Protein AF-A0A3N4JNE5-F1 (afdb_monomer)

Sequence (75 aa):
DHSKDKLAKHEKRRISHLNSEKKRRESIKGGMDALLELVPGCRDVRLSKANVLKEAREYILELRGGRRELQVEIE

Structure (mmCIF, N/CA/C/O backbone):
data_AF-A0A3N4JNE5-F1
#
_entry.id   AF-A0A3N4JNE5-F1
#
loop_
_atom_site.group_PDB
_atom_site.id
_atom_site.type_symbol
_atom_site.label_atom_id
_atom_site.label_alt_id
_atom_site.label_comp_id
_atom_site.label_asym_id
_atom_site.label_entity_id
_atom_site.label_seq_id
_atom_site.pdbx_PDB_ins_code
_atom_site.Cartn_x
_atom_site.Cartn_y
_atom_site.Cartn_z
_atom_site.occupancy
_atom_site.B_iso_or_equiv
_atom_site.auth_seq_id
_atom_site.auth_comp_id
_atom_site.auth_asym_id
_atom_site.auth_atom_id
_atom_site.pdbx_PDB_model_num
ATOM 1 N N . ASP A 1 1 ? 19.595 -11.836 -44.066 1.00 58.41 1 ASP A N 1
ATOM 2 C CA . ASP A 1 1 ? 20.014 -12.096 -42.672 1.00 58.41 1 ASP A CA 1
ATOM 3 C C . ASP A 1 1 ? 18.790 -12.092 -41.741 1.00 58.41 1 ASP A C 1
ATOM 5 O O . ASP A 1 1 ? 18.516 -11.113 -41.061 1.00 58.41 1 ASP A O 1
ATOM 9 N N . HIS A 1 2 ? 17.977 -13.157 -41.775 1.00 65.00 2 HIS A N 1
ATOM 10 C CA . HIS A 1 2 ? 16.709 -13.242 -41.023 1.00 65.00 2 HIS A CA 1
ATOM 11 C C . HIS A 1 2 ? 16.880 -13.626 -39.545 1.00 65.00 2 HIS A C 1
ATOM 13 O O . HIS A 1 2 ? 15.966 -13.435 -38.743 1.00 65.00 2 HIS A O 1
ATOM 19 N N . SER A 1 3 ? 18.041 -14.162 -39.167 1.00 70.56 3 SER A N 1
ATOM 20 C CA . SER A 1 3 ? 18.314 -14.587 -37.791 1.00 70.56 3 SER A CA 1
ATOM 21 C C . SER A 1 3 ? 18.561 -13.398 -36.861 1.00 70.56 3 SER A C 1
ATOM 23 O O . SER A 1 3 ? 18.063 -13.398 -35.735 1.00 70.56 3 SER A O 1
ATOM 25 N N . LYS A 1 4 ? 19.238 -12.341 -37.337 1.00 68.44 4 LYS A N 1
ATOM 26 C CA . LYS A 1 4 ? 19.447 -11.110 -36.554 1.00 68.44 4 LYS A CA 1
ATOM 27 C C . LYS A 1 4 ? 18.142 -10.366 -36.255 1.00 68.44 4 LYS A C 1
ATOM 29 O O . LYS A 1 4 ? 17.955 -9.883 -35.142 1.00 68.44 4 LYS A O 1
ATOM 34 N N . ASP A 1 5 ? 17.208 -10.354 -37.202 1.00 76.00 5 ASP A N 1
ATOM 35 C CA . ASP A 1 5 ? 15.913 -9.680 -37.043 1.00 76.00 5 ASP A CA 1
ATOM 36 C C . ASP A 1 5 ? 15.001 -10.392 -36.018 1.00 76.00 5 ASP A C 1
ATOM 38 O O . ASP A 1 5 ? 14.344 -9.768 -35.179 1.00 76.00 5 ASP A O 1
ATOM 42 N N . LYS A 1 6 ? 15.044 -11.734 -35.981 1.00 78.69 6 LYS A N 1
ATOM 43 C CA . LYS A 1 6 ? 14.358 -12.526 -34.943 1.00 78.69 6 LYS A CA 1
ATOM 44 C C . LYS A 1 6 ? 14.913 -12.259 -33.540 1.00 78.69 6 LYS A C 1
ATOM 46 O O . LYS A 1 6 ? 14.122 -12.133 -32.601 1.00 78.69 6 LYS A O 1
ATOM 51 N N . LEU A 1 7 ? 16.236 -12.145 -33.401 1.00 78.31 7 LEU A N 1
ATOM 52 C CA . LEU A 1 7 ? 16.897 -11.824 -32.130 1.00 78.31 7 LEU A CA 1
ATOM 53 C C . LEU A 1 7 ? 16.510 -10.421 -31.637 1.00 78.31 7 LEU A C 1
ATOM 55 O O . LEU A 1 7 ? 16.115 -10.271 -30.480 1.00 78.31 7 LEU A O 1
ATOM 59 N N . ALA A 1 8 ? 16.498 -9.420 -32.522 1.00 86.75 8 ALA A N 1
ATOM 60 C CA . ALA A 1 8 ? 16.064 -8.062 -32.188 1.00 86.75 8 ALA A CA 1
ATOM 61 C C . ALA A 1 8 ? 14.593 -8.011 -31.724 1.00 86.75 8 ALA A C 1
ATOM 63 O O . ALA A 1 8 ? 14.257 -7.351 -30.736 1.00 86.75 8 ALA A O 1
ATOM 64 N N . LYS A 1 9 ? 13.700 -8.766 -32.380 1.00 90.25 9 LYS A N 1
ATOM 65 C CA . LYS A 1 9 ? 12.283 -8.857 -31.986 1.00 90.25 9 LYS A CA 1
ATOM 66 C C . LYS A 1 9 ? 12.081 -9.572 -30.646 1.00 90.25 9 LYS A C 1
ATOM 68 O O . LYS A 1 9 ? 11.144 -9.240 -29.914 1.00 90.25 9 LYS A O 1
ATOM 73 N N . HIS A 1 10 ? 12.899 -10.575 -30.338 1.00 92.50 10 HIS A N 1
ATOM 74 C CA . HIS A 1 10 ? 12.877 -11.239 -29.035 1.00 92.50 10 HIS A CA 1
ATOM 75 C C . HIS A 1 10 ? 13.324 -10.277 -27.928 1.00 92.50 10 HIS A C 1
ATOM 77 O O . HIS A 1 10 ? 12.630 -10.129 -26.922 1.00 92.50 10 HIS A O 1
ATOM 83 N N . GLU A 1 11 ? 14.409 -9.541 -28.161 1.00 93.44 11 GLU A N 1
ATOM 84 C CA . GLU A 1 11 ? 14.935 -8.579 -27.196 1.00 93.44 11 GLU A CA 1
ATOM 85 C C . GLU A 1 11 ? 13.956 -7.428 -26.927 1.00 93.44 11 GLU A C 1
ATOM 87 O O . GLU A 1 11 ? 13.676 -7.102 -25.773 1.00 93.44 11 GLU A O 1
ATOM 92 N N . LYS A 1 12 ? 13.311 -6.887 -27.969 1.00 94.81 12 LYS A N 1
ATOM 93 C CA . LYS A 1 12 ? 12.261 -5.868 -27.810 1.00 94.81 12 LYS A CA 1
ATOM 94 C C . LYS A 1 12 ? 11.092 -6.364 -26.950 1.00 94.81 12 LYS A C 1
ATOM 96 O O . LYS A 1 12 ? 10.583 -5.620 -26.111 1.00 94.81 12 LYS A O 1
ATOM 101 N N . ARG A 1 13 ? 10.670 -7.623 -27.128 1.00 95.38 13 ARG A N 1
ATOM 102 C CA . ARG A 1 13 ? 9.615 -8.238 -26.303 1.00 95.38 13 ARG A CA 1
ATOM 103 C C . ARG A 1 13 ? 10.057 -8.402 -24.852 1.00 95.38 13 ARG A C 1
ATOM 105 O O . ARG A 1 13 ? 9.288 -8.069 -23.952 1.00 95.38 13 ARG A O 1
ATOM 112 N N . ARG A 1 14 ? 11.298 -8.838 -24.627 1.00 96.38 14 ARG A N 1
ATOM 113 C CA . ARG A 1 14 ? 11.888 -8.965 -23.289 1.00 96.38 14 ARG A CA 1
ATOM 114 C C . ARG A 1 14 ? 11.920 -7.621 -22.555 1.00 96.3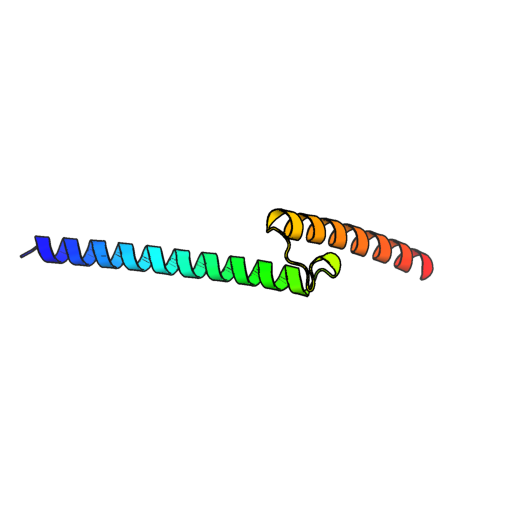8 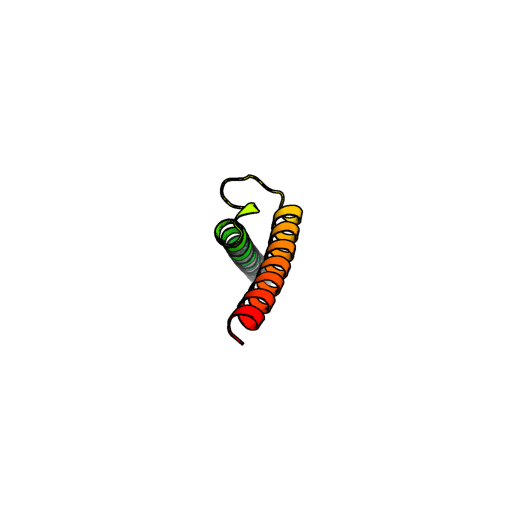14 ARG A C 1
ATOM 116 O O . ARG A 1 14 ? 11.470 -7.541 -21.415 1.00 96.38 14 ARG A O 1
ATOM 123 N N . ILE A 1 15 ? 12.383 -6.561 -23.221 1.00 96.94 15 ILE A N 1
ATOM 124 C CA . ILE A 1 15 ? 12.422 -5.199 -22.665 1.00 96.94 15 ILE A CA 1
ATOM 125 C C . ILE A 1 15 ? 11.009 -4.705 -22.340 1.00 96.94 15 ILE A C 1
ATOM 127 O O . ILE A 1 15 ? 10.770 -4.210 -21.240 1.00 96.94 15 ILE A O 1
ATOM 131 N N . SER A 1 16 ? 10.056 -4.878 -23.262 1.00 97.06 16 SER A N 1
ATOM 132 C CA . SER A 1 16 ? 8.661 -4.488 -23.024 1.00 97.06 16 SER A CA 1
ATOM 133 C C . SER A 1 16 ? 8.080 -5.188 -21.796 1.00 97.06 16 SER A C 1
ATOM 135 O O . SER A 1 16 ? 7.434 -4.539 -20.979 1.00 97.06 16 SER A O 1
ATOM 137 N N . HIS A 1 17 ? 8.336 -6.4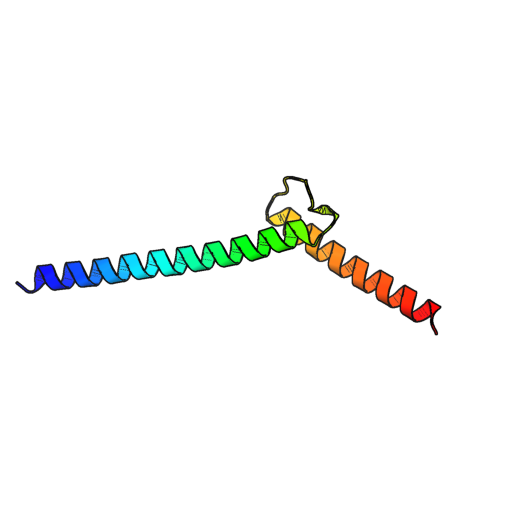88 -21.638 1.00 97.69 17 HIS A N 1
ATOM 138 C CA . HIS A 1 17 ? 7.878 -7.258 -20.485 1.00 97.69 17 HIS A CA 1
ATOM 139 C C . HIS A 1 17 ? 8.472 -6.731 -19.168 1.00 97.69 17 HIS A C 1
ATOM 141 O O . HIS A 1 17 ? 7.745 -6.517 -18.199 1.00 97.69 17 HIS A O 1
ATOM 147 N N . LEU A 1 18 ? 9.782 -6.462 -19.137 1.00 98.12 18 LEU A N 1
ATOM 148 C CA . LEU A 1 18 ? 10.444 -5.887 -17.962 1.00 98.12 18 LEU A CA 1
ATOM 149 C C . LEU A 1 18 ? 9.893 -4.505 -17.595 1.00 98.12 18 LEU A C 1
ATOM 151 O O . LEU A 1 18 ? 9.676 -4.234 -16.414 1.00 98.12 18 LEU A O 1
ATOM 155 N N . ASN A 1 19 ? 9.631 -3.653 -18.588 1.00 98.06 19 ASN A N 1
ATOM 156 C CA . ASN A 1 19 ? 9.064 -2.324 -18.366 1.00 98.06 19 ASN A CA 1
ATOM 157 C C . ASN A 1 19 ? 7.634 -2.399 -17.821 1.00 98.06 19 ASN A C 1
ATOM 159 O O . ASN A 1 19 ? 7.305 -1.689 -16.870 1.00 98.06 19 ASN A O 1
ATOM 163 N N . SER A 1 20 ? 6.801 -3.287 -18.370 1.00 98.44 20 SER A N 1
ATOM 164 C CA . SER A 1 20 ? 5.443 -3.510 -17.868 1.00 98.44 20 SER A CA 1
ATOM 165 C C . SER A 1 20 ? 5.444 -3.995 -16.418 1.00 98.44 20 SER A C 1
ATOM 167 O O . SER A 1 20 ? 4.689 -3.471 -15.600 1.00 98.44 20 SER A O 1
ATOM 169 N N . GLU A 1 21 ? 6.326 -4.931 -16.062 1.00 98.44 21 GLU A N 1
ATOM 170 C CA . GLU A 1 21 ? 6.424 -5.416 -14.681 1.00 98.44 21 GLU A CA 1
ATOM 171 C C . GLU A 1 21 ? 6.997 -4.355 -13.732 1.00 98.44 21 GLU A C 1
ATOM 173 O O . GLU A 1 21 ? 6.535 -4.223 -12.598 1.00 98.44 21 GLU A O 1
ATOM 178 N N . LYS A 1 22 ? 7.968 -3.550 -14.185 1.00 98.50 22 LYS A N 1
ATOM 179 C CA . LYS A 1 22 ? 8.470 -2.406 -13.414 1.00 98.50 22 LYS A CA 1
ATOM 180 C C . LYS A 1 22 ? 7.331 -1.437 -13.087 1.00 98.50 22 LYS A C 1
ATOM 182 O O . LYS A 1 22 ? 7.127 -1.151 -11.909 1.00 98.50 22 LYS A O 1
ATOM 187 N N . LYS A 1 23 ? 6.539 -1.039 -14.089 1.00 98.56 23 LYS A N 1
ATOM 188 C CA . LYS A 1 23 ? 5.369 -0.169 -13.900 1.00 98.56 23 LYS A CA 1
ATOM 189 C C . LYS A 1 23 ? 4.359 -0.781 -12.926 1.00 98.56 23 LYS A C 1
ATOM 191 O O . LYS A 1 23 ? 3.882 -0.097 -12.027 1.00 98.56 23 LYS A O 1
ATOM 196 N N . ARG A 1 24 ? 4.070 -2.084 -13.047 1.00 98.62 24 ARG A N 1
ATOM 197 C CA . ARG A 1 24 ? 3.164 -2.794 -12.127 1.00 98.62 24 ARG A CA 1
ATOM 198 C C . ARG A 1 24 ? 3.658 -2.731 -10.679 1.00 98.62 24 ARG A C 1
ATOM 200 O O . ARG A 1 24 ? 2.874 -2.463 -9.769 1.00 98.62 24 ARG A O 1
ATOM 207 N N . ARG A 1 25 ? 4.956 -2.962 -10.455 1.00 98.44 25 ARG A N 1
ATOM 208 C CA . ARG A 1 25 ? 5.566 -2.894 -9.117 1.00 98.44 25 ARG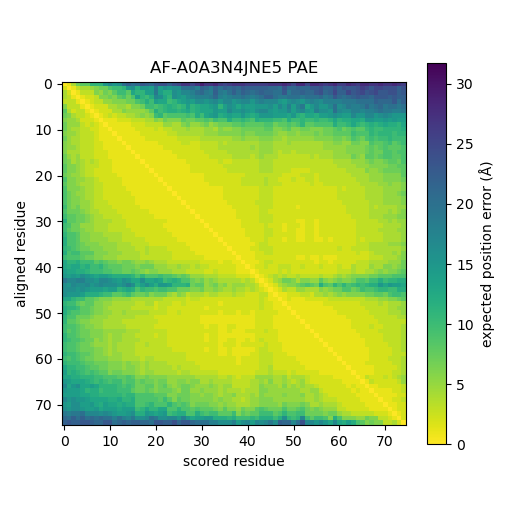 A CA 1
ATOM 209 C C . ARG A 1 25 ? 5.575 -1.480 -8.546 1.00 98.44 25 ARG A C 1
ATOM 211 O O . ARG A 1 25 ? 5.345 -1.333 -7.350 1.00 98.44 25 ARG A O 1
ATOM 218 N N . GLU A 1 26 ? 5.803 -0.467 -9.374 1.00 98.56 26 GLU A N 1
ATOM 219 C CA . GLU A 1 26 ? 5.727 0.943 -8.970 1.00 98.56 26 GLU A CA 1
ATOM 220 C C . GLU A 1 26 ? 4.308 1.327 -8.542 1.00 98.56 26 GLU A C 1
ATOM 222 O O . GLU A 1 26 ? 4.146 1.926 -7.484 1.00 98.56 26 GLU A O 1
ATOM 227 N N . SER A 1 27 ? 3.274 0.896 -9.275 1.00 98.19 27 SER A N 1
ATOM 228 C CA . SER A 1 27 ? 1.879 1.120 -8.867 1.00 98.19 27 SER A CA 1
ATOM 229 C C . SER A 1 27 ? 1.541 0.455 -7.529 1.00 98.19 27 SER A C 1
ATOM 231 O O . SER A 1 27 ? 0.902 1.074 -6.683 1.00 98.19 27 SER A O 1
ATOM 233 N N . ILE A 1 28 ? 1.999 -0.782 -7.298 1.00 97.94 28 ILE A N 1
ATOM 234 C CA . ILE A 1 28 ? 1.800 -1.463 -6.005 1.00 97.94 28 ILE A CA 1
ATOM 235 C C . ILE A 1 28 ? 2.533 -0.736 -4.883 1.00 97.94 28 ILE A C 1
ATOM 237 O O . ILE A 1 28 ? 1.991 -0.600 -3.789 1.00 97.94 28 ILE A O 1
ATOM 241 N N . LYS A 1 29 ? 3.761 -0.278 -5.143 1.00 97.06 29 LYS A N 1
ATOM 242 C CA . LYS A 1 29 ? 4.519 0.502 -4.170 1.00 97.06 29 LYS A CA 1
ATOM 243 C C . LYS A 1 29 ? 3.775 1.790 -3.814 1.00 97.06 29 LYS A C 1
ATOM 245 O O . LYS A 1 29 ? 3.567 2.020 -2.635 1.00 97.06 29 LYS A O 1
ATOM 250 N N . GLY A 1 30 ? 3.283 2.536 -4.804 1.00 97.75 30 GLY A N 1
ATOM 251 C CA . GLY A 1 30 ? 2.491 3.745 -4.562 1.00 97.75 30 GLY A CA 1
ATOM 252 C C . GLY A 1 30 ? 1.243 3.486 -3.711 1.00 97.75 30 GLY A C 1
ATOM 253 O O . GLY A 1 30 ? 0.946 4.261 -2.811 1.00 97.75 30 GLY A O 1
ATOM 254 N N . GLY A 1 31 ? 0.552 2.360 -3.922 1.00 97.00 31 GLY A N 1
ATOM 255 C CA . GLY A 1 31 ? -0.566 1.960 -3.061 1.00 97.00 31 GLY A CA 1
ATOM 256 C C . GLY A 1 31 ? -0.151 1.643 -1.618 1.00 97.00 31 GLY A C 1
ATOM 257 O O . GLY A 1 31 ? -0.871 1.984 -0.687 1.00 97.00 31 GLY A O 1
ATOM 258 N N . MET A 1 32 ? 1.012 1.017 -1.415 1.00 96.81 32 MET A N 1
ATOM 259 C CA . MET A 1 32 ? 1.551 0.750 -0.073 1.00 96.81 32 MET A CA 1
ATOM 260 C C . MET A 1 32 ? 2.003 2.031 0.625 1.00 96.81 32 MET A C 1
ATOM 262 O O . MET A 1 32 ? 1.726 2.194 1.808 1.00 96.81 32 MET A O 1
ATOM 266 N N . ASP A 1 33 ? 2.650 2.939 -0.105 1.00 95.62 33 ASP A N 1
ATOM 267 C CA . ASP A 1 33 ? 3.071 4.240 0.414 1.00 95.62 33 ASP A CA 1
ATOM 268 C C . ASP A 1 33 ? 1.834 5.053 0.854 1.00 95.62 33 ASP A C 1
ATOM 270 O O . ASP A 1 33 ? 1.801 5.571 1.966 1.00 95.62 33 ASP A O 1
ATOM 274 N N . ALA A 1 34 ? 0.746 5.029 0.072 1.00 95.94 34 ALA A N 1
ATOM 275 C CA . ALA A 1 34 ? -0.525 5.639 0.471 1.00 95.94 34 ALA A CA 1
ATOM 276 C C . ALA A 1 34 ? -1.138 5.002 1.735 1.00 95.94 34 ALA A C 1
ATOM 278 O O . ALA A 1 34 ? -1.705 5.708 2.565 1.00 95.94 34 ALA A O 1
ATOM 279 N N . LEU A 1 35 ? -1.027 3.679 1.921 1.00 96.25 35 LEU A N 1
ATOM 280 C CA . LEU A 1 35 ? -1.479 3.029 3.160 1.00 96.25 35 LEU A CA 1
ATOM 281 C C . LEU A 1 35 ? -0.660 3.480 4.376 1.00 96.25 35 LEU A C 1
ATOM 283 O O . LEU A 1 35 ? -1.245 3.711 5.432 1.00 96.25 35 LEU A O 1
ATOM 287 N N . LEU A 1 36 ? 0.660 3.635 4.228 1.00 95.06 36 LEU A N 1
ATOM 288 C CA . LEU A 1 36 ? 1.528 4.144 5.297 1.00 95.06 36 LEU A CA 1
ATOM 289 C C . LEU A 1 36 ? 1.128 5.563 5.729 1.00 95.06 36 LEU A C 1
ATOM 291 O O . LEU A 1 36 ? 1.173 5.878 6.914 1.00 95.06 36 LEU A O 1
ATOM 295 N N . GLU A 1 37 ? 0.702 6.402 4.783 1.00 94.38 37 GLU A N 1
ATOM 296 C CA . GLU A 1 37 ? 0.253 7.771 5.057 1.00 94.38 37 GLU A CA 1
ATOM 297 C C . GLU A 1 37 ? -1.177 7.837 5.615 1.00 94.38 37 GLU A C 1
ATOM 299 O O . GLU A 1 37 ? -1.471 8.651 6.492 1.00 94.38 37 GLU A O 1
ATOM 304 N N . LEU A 1 38 ? -2.102 7.011 5.126 1.00 95.56 38 LEU A N 1
ATOM 305 C CA . LEU A 1 38 ? -3.517 7.095 5.505 1.00 95.56 38 LEU A CA 1
ATOM 306 C C . LEU A 1 38 ? -3.832 6.403 6.833 1.00 95.56 38 LEU A C 1
ATOM 308 O O . LEU A 1 38 ? -4.738 6.847 7.534 1.00 95.56 38 LEU A O 1
ATOM 312 N N . VAL A 1 39 ? -3.107 5.338 7.182 1.00 96.56 39 VAL A N 1
ATOM 313 C CA . VAL A 1 39 ? -3.374 4.535 8.382 1.00 96.56 39 VAL A CA 1
ATOM 314 C C . VAL A 1 39 ? -2.550 5.077 9.555 1.00 96.56 39 VAL A C 1
ATOM 316 O O . VAL A 1 39 ? -1.325 4.960 9.521 1.00 96.56 39 VAL A O 1
ATOM 319 N N . PRO A 1 40 ? -3.169 5.629 10.619 1.00 94.44 40 PRO A N 1
ATOM 320 C CA . PRO A 1 40 ? -2.437 6.256 11.723 1.00 94.44 40 PRO A CA 1
ATOM 321 C C . PRO A 1 40 ? -1.393 5.344 12.380 1.00 94.44 40 PRO A C 1
ATOM 323 O O . PRO A 1 40 ? -0.277 5.790 12.625 1.00 94.44 40 PRO A O 1
ATOM 326 N N . GLY A 1 41 ? -1.709 4.058 12.581 1.00 91.88 41 GLY A N 1
ATOM 327 C CA . GLY A 1 41 ? -0.788 3.066 13.161 1.00 91.88 41 GLY A CA 1
ATOM 328 C C . GLY A 1 41 ? 0.404 2.686 12.271 1.00 91.88 41 GLY A C 1
ATOM 329 O O . GLY A 1 41 ? 1.322 2.008 12.724 1.00 91.88 41 GLY A O 1
ATOM 330 N N . CYS A 1 42 ? 0.411 3.120 11.007 1.00 93.25 42 CYS A N 1
ATOM 331 C CA . CYS A 1 42 ? 1.497 2.873 10.060 1.00 93.25 42 CYS A CA 1
ATOM 332 C C . CYS A 1 42 ? 2.404 4.089 9.825 1.00 93.25 42 CYS A C 1
ATOM 334 O O . CYS A 1 42 ? 3.460 3.935 9.206 1.00 93.25 42 CYS A O 1
ATOM 336 N N . ARG A 1 43 ? 2.015 5.283 10.290 1.00 89.44 43 ARG A N 1
ATOM 337 C CA . ARG A 1 43 ? 2.794 6.511 10.087 1.00 89.44 43 ARG A CA 1
ATOM 338 C C . ARG A 1 43 ? 4.082 6.463 10.894 1.00 89.44 43 ARG A C 1
ATOM 340 O O . ARG A 1 43 ? 4.074 6.037 12.043 1.00 89.44 43 ARG A O 1
ATOM 347 N N . ASP A 1 44 ? 5.182 6.889 10.279 1.00 81.38 44 ASP A N 1
ATOM 348 C CA . ASP A 1 44 ? 6.504 7.036 10.909 1.00 81.38 44 ASP A CA 1
ATOM 349 C C . ASP A 1 44 ? 7.094 5.757 11.544 1.00 81.38 44 ASP A C 1
ATOM 351 O O . ASP A 1 44 ? 8.135 5.798 12.203 1.00 81.38 44 ASP A O 1
ATOM 355 N N . VAL A 1 45 ? 6.488 4.589 11.294 1.00 83.12 45 VAL A N 1
ATOM 356 C CA . VAL A 1 45 ? 6.937 3.287 11.800 1.00 83.12 45 VAL A CA 1
ATOM 357 C C . VAL A 1 45 ? 7.334 2.383 10.640 1.00 83.12 45 VAL A C 1
ATOM 359 O O . VAL A 1 45 ? 6.601 2.187 9.670 1.00 83.12 45 VAL A O 1
ATOM 362 N N . ARG A 1 46 ? 8.510 1.754 10.747 1.00 85.44 46 ARG A N 1
ATOM 363 C CA . ARG A 1 46 ? 8.976 0.797 9.738 1.00 85.44 46 ARG A CA 1
ATOM 364 C C . ARG A 1 46 ? 8.287 -0.559 9.912 1.00 85.44 46 ARG A C 1
ATOM 366 O O . ARG A 1 46 ? 8.819 -1.454 10.566 1.00 85.44 46 ARG A O 1
ATOM 373 N N . LEU A 1 47 ? 7.123 -0.723 9.291 1.00 90.12 47 LEU A N 1
ATOM 374 C CA . LEU A 1 47 ? 6.362 -1.974 9.297 1.00 90.12 47 LEU A CA 1
ATOM 375 C C . LEU A 1 47 ? 6.694 -2.881 8.104 1.00 90.12 47 LEU A C 1
ATOM 377 O O . LEU A 1 47 ? 7.105 -2.441 7.029 1.00 90.12 47 LEU A O 1
ATOM 381 N N . SER A 1 48 ? 6.496 -4.189 8.288 1.00 95.31 48 SER A N 1
ATOM 382 C CA . SER A 1 48 ? 6.505 -5.142 7.174 1.00 95.31 48 SER A CA 1
ATOM 383 C C . SER A 1 48 ? 5.254 -4.948 6.308 1.00 95.31 48 SER A C 1
ATOM 385 O O . SER A 1 48 ? 4.208 -4.548 6.813 1.00 95.31 48 SER A O 1
ATOM 387 N N . LYS A 1 49 ? 5.309 -5.298 5.013 1.00 95.56 49 LYS A N 1
ATOM 388 C CA . LYS A 1 49 ? 4.136 -5.206 4.113 1.00 95.56 49 LYS A CA 1
ATOM 389 C C . LYS A 1 49 ? 2.913 -5.957 4.651 1.00 95.56 49 LYS A C 1
ATOM 391 O O . LYS A 1 49 ? 1.791 -5.497 4.487 1.00 95.56 49 LYS A O 1
ATOM 396 N N . ALA A 1 50 ? 3.135 -7.108 5.287 1.00 97.19 50 ALA A N 1
ATOM 397 C CA . ALA A 1 50 ? 2.064 -7.892 5.894 1.00 97.19 50 ALA A CA 1
ATOM 398 C C . ALA A 1 50 ? 1.420 -7.148 7.073 1.00 97.19 50 ALA A C 1
ATOM 400 O O . ALA A 1 50 ? 0.196 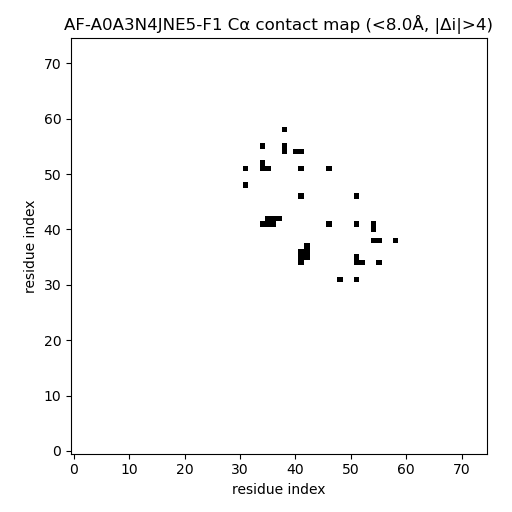-7.119 7.174 1.00 97.19 50 ALA A O 1
ATOM 401 N N . ASN A 1 51 ? 2.231 -6.501 7.915 1.00 96.38 51 ASN A N 1
ATOM 402 C CA . ASN A 1 51 ? 1.721 -5.719 9.037 1.00 96.38 51 ASN A CA 1
ATOM 403 C C . ASN A 1 51 ? 0.987 -4.465 8.558 1.00 96.38 51 ASN A C 1
ATOM 405 O O . ASN A 1 51 ? -0.107 -4.224 9.041 1.00 96.38 51 ASN A O 1
ATOM 409 N N . VAL A 1 52 ? 1.493 -3.744 7.549 1.00 96.88 52 VAL A N 1
ATOM 410 C CA . VAL A 1 52 ? 0.778 -2.590 6.960 1.00 96.88 52 VAL A CA 1
ATOM 411 C C . VAL A 1 52 ? -0.631 -2.982 6.507 1.00 96.88 52 VAL A C 1
ATOM 413 O O . VAL A 1 52 ? -1.600 -2.290 6.801 1.00 96.88 52 VAL A O 1
ATOM 416 N N . LEU A 1 53 ? -0.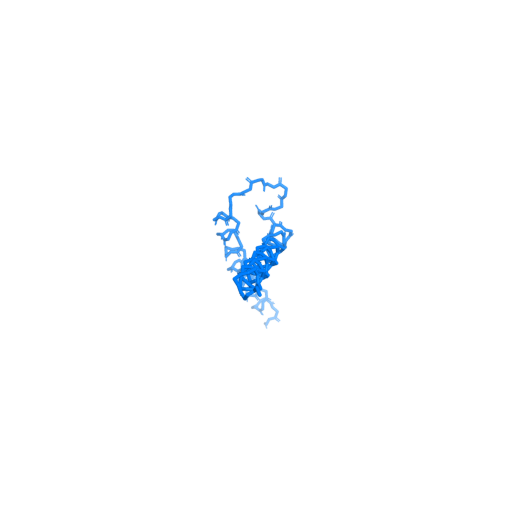773 -4.126 5.830 1.00 97.88 53 LEU A N 1
ATOM 417 C CA . LEU A 1 53 ? -2.083 -4.625 5.401 1.00 97.88 53 LEU A CA 1
ATOM 418 C C . LEU A 1 53 ? -2.991 -5.015 6.576 1.00 97.88 53 LEU A C 1
ATOM 420 O O . LEU A 1 53 ? -4.206 -4.827 6.500 1.00 97.88 53 LEU A O 1
ATOM 424 N N . LYS A 1 54 ? -2.417 -5.566 7.650 1.00 97.56 54 LYS A N 1
ATOM 425 C CA . LYS A 1 54 ? -3.155 -5.933 8.862 1.00 97.56 54 LYS A CA 1
ATOM 426 C C . LYS A 1 54 ? -3.678 -4.690 9.590 1.00 97.56 54 LYS A C 1
ATOM 428 O O . LYS A 1 54 ? -4.879 -4.617 9.833 1.00 97.56 54 LYS A O 1
ATOM 433 N N . GLU A 1 55 ? -2.811 -3.712 9.833 1.00 96.62 55 GLU A N 1
ATOM 434 C CA . GLU A 1 55 ? -3.159 -2.419 10.438 1.00 96.62 55 GLU A CA 1
ATOM 435 C C . GLU A 1 55 ? -4.221 -1.689 9.604 1.00 96.62 55 GLU A C 1
ATOM 437 O O . GLU A 1 55 ? -5.226 -1.220 10.131 1.00 96.62 55 GLU A O 1
ATOM 442 N N . ALA A 1 56 ? -4.074 -1.671 8.273 1.00 97.44 56 ALA A N 1
ATOM 443 C CA . ALA A 1 56 ? -5.065 -1.070 7.381 1.00 97.44 56 ALA A CA 1
ATOM 444 C C . ALA A 1 56 ? -6.448 -1.730 7.506 1.00 97.44 56 ALA A C 1
ATOM 446 O O . ALA A 1 56 ? -7.471 -1.044 7.536 1.00 97.44 56 ALA A O 1
ATOM 447 N N . ARG A 1 57 ? -6.501 -3.067 7.595 1.00 97.94 57 ARG A N 1
ATOM 448 C CA . ARG A 1 57 ? -7.756 -3.801 7.817 1.00 97.94 57 ARG A CA 1
ATOM 449 C C . ARG A 1 57 ? -8.381 -3.431 9.160 1.00 97.94 57 ARG A C 1
ATOM 451 O O . ARG A 1 57 ? -9.595 -3.243 9.221 1.00 97.94 57 ARG A O 1
ATOM 458 N N . GLU A 1 58 ? -7.585 -3.402 10.221 1.00 97.88 58 GLU A N 1
ATOM 459 C CA . GLU A 1 58 ? -8.054 -3.091 11.574 1.00 97.88 58 GLU A CA 1
ATOM 460 C C . GLU A 1 58 ? -8.608 -1.667 11.642 1.00 97.88 58 GLU A C 1
ATOM 462 O O . GLU A 1 58 ? -9.744 -1.482 12.079 1.00 97.88 58 GLU A O 1
ATOM 467 N N . TYR A 1 59 ? -7.904 -0.705 11.048 1.00 97.69 59 TYR A N 1
ATOM 468 C CA . TYR A 1 59 ? -8.354 0.680 10.966 1.00 97.69 59 TYR A CA 1
ATOM 469 C C . TYR A 1 59 ? -9.680 0.838 10.199 1.00 97.69 59 TYR A C 1
ATOM 471 O O . TYR A 1 59 ? -10.572 1.569 10.623 1.00 97.69 59 TYR A O 1
ATOM 479 N N . ILE A 1 60 ? -9.886 0.094 9.103 1.00 97.94 60 ILE A N 1
ATOM 480 C CA . ILE A 1 60 ? -11.181 0.086 8.393 1.00 97.94 60 ILE A CA 1
ATOM 481 C C . ILE A 1 60 ? -12.317 -0.418 9.297 1.00 97.94 60 ILE A C 1
ATOM 483 O O . ILE A 1 60 ? -13.438 0.092 9.225 1.00 97.94 60 ILE A O 1
ATOM 487 N N . LEU A 1 61 ? -12.068 -1.444 10.115 1.00 97.81 61 LEU A N 1
ATOM 488 C CA . LEU A 1 61 ? -13.078 -1.978 11.031 1.00 97.81 61 LEU A CA 1
ATOM 489 C C . LEU A 1 61 ? -13.412 -0.979 12.141 1.00 97.81 61 LEU A C 1
ATOM 491 O O . LEU A 1 61 ? -14.595 -0.799 12.434 1.00 97.81 61 LEU A O 1
ATOM 495 N N . GLU A 1 62 ? -12.403 -0.302 12.688 1.00 97.12 62 GLU A N 1
ATOM 496 C CA . GLU A 1 62 ? -12.556 0.766 13.679 1.00 97.12 62 GLU A CA 1
ATOM 497 C C . GLU A 1 62 ? -13.400 1.923 13.128 1.00 97.12 62 GLU A C 1
ATOM 499 O O . GLU A 1 62 ? -14.434 2.257 13.705 1.00 97.12 62 GLU A O 1
ATOM 504 N N . LEU A 1 63 ? -13.054 2.450 11.946 1.00 97.25 63 LEU A N 1
ATOM 505 C CA . LEU A 1 63 ? -13.811 3.523 11.289 1.00 97.25 63 LEU A CA 1
ATOM 506 C C . LEU A 1 63 ? -15.282 3.146 11.065 1.00 97.25 63 LEU A C 1
ATOM 508 O O . LEU A 1 63 ? -16.183 3.968 11.237 1.00 97.25 63 LEU A O 1
ATOM 512 N N . ARG A 1 64 ? -15.557 1.892 10.685 1.00 96.25 64 ARG A N 1
ATOM 513 C CA . ARG A 1 64 ? -16.933 1.396 10.516 1.00 96.25 64 ARG A CA 1
ATOM 514 C C . ARG A 1 64 ? -17.672 1.251 11.846 1.00 96.25 64 ARG A C 1
ATOM 516 O O . ARG A 1 64 ? -18.893 1.396 11.852 1.00 96.25 64 ARG A O 1
ATOM 523 N N . GLY A 1 65 ? -16.963 0.915 12.922 1.00 95.25 65 GLY A N 1
ATOM 524 C CA . GLY A 1 65 ? -17.474 0.901 14.292 1.00 95.25 65 GLY A CA 1
ATOM 525 C C . GLY A 1 65 ? -17.893 2.296 14.729 1.00 95.25 65 GLY A C 1
ATOM 526 O O . GLY A 1 65 ? -19.090 2.536 14.871 1.00 95.25 65 GLY A O 1
ATOM 527 N N . GLY A 1 66 ? -16.934 3.221 14.787 1.00 94.12 66 GLY A N 1
ATOM 528 C CA . GLY A 1 66 ? -17.169 4.597 15.226 1.00 94.12 66 GLY A CA 1
ATOM 529 C C . GLY A 1 66 ? -18.226 5.321 14.391 1.00 94.12 66 GLY A C 1
ATOM 530 O O . GLY A 1 66 ? -19.071 6.020 14.935 1.00 94.12 66 GLY A O 1
ATOM 531 N N . ARG A 1 67 ? -18.285 5.085 13.070 1.00 94.06 67 ARG A N 1
ATOM 532 C CA . ARG A 1 67 ? -19.348 5.665 12.230 1.00 94.06 67 ARG A CA 1
ATOM 533 C C . ARG A 1 67 ? -20.752 5.200 12.633 1.00 94.06 67 ARG A C 1
ATOM 535 O O . ARG A 1 67 ? -21.687 5.979 12.515 1.00 94.06 67 ARG A O 1
ATOM 542 N N . ARG A 1 68 ? -20.920 3.940 13.052 1.00 93.56 68 ARG A N 1
ATOM 543 C CA . ARG A 1 68 ? -22.229 3.435 13.505 1.00 93.56 68 ARG A CA 1
ATOM 544 C C . ARG A 1 68 ? -22.616 4.033 14.850 1.00 93.56 68 ARG A C 1
ATOM 546 O O . ARG A 1 68 ? -23.769 4.393 15.014 1.00 93.56 68 ARG A O 1
ATOM 553 N N . GLU A 1 69 ? -21.666 4.149 15.771 1.00 93.88 69 GLU A N 1
ATOM 554 C CA . GLU A 1 69 ? -21.894 4.749 17.092 1.00 93.88 69 GLU A CA 1
ATOM 555 C C . GLU A 1 69 ? -22.294 6.222 16.966 1.00 93.88 69 GLU A C 1
ATOM 557 O O . GLU A 1 69 ? -23.335 6.615 17.480 1.00 93.88 69 GLU A O 1
ATOM 562 N N . LEU A 1 70 ? -21.554 6.998 16.168 1.00 93.94 70 LEU A N 1
ATOM 563 C CA . LEU A 1 70 ? -21.885 8.398 15.886 1.00 93.94 70 LEU A CA 1
ATOM 564 C C . LEU A 1 70 ? -23.254 8.563 15.218 1.00 93.94 70 LEU A C 1
ATOM 566 O O . LEU A 1 70 ? -23.943 9.546 15.461 1.00 93.94 70 LEU A O 1
ATOM 570 N N . GLN A 1 71 ? -23.655 7.621 14.360 1.00 93.25 71 GLN A N 1
ATOM 571 C CA . GLN A 1 71 ? -24.976 7.668 13.739 1.00 93.25 71 GLN A CA 1
ATOM 572 C C . GLN A 1 71 ? -26.091 7.440 14.770 1.00 93.25 71 GLN A C 1
ATOM 574 O O . GLN A 1 71 ? -27.110 8.115 14.696 1.00 93.25 71 GLN A O 1
ATOM 579 N N . VAL A 1 72 ? -25.876 6.547 15.741 1.00 93.81 72 VAL A N 1
ATOM 580 C CA . VAL A 1 72 ? -26.818 6.313 16.847 1.00 93.81 72 VAL A CA 1
ATOM 581 C C . VAL A 1 72 ? -26.907 7.519 17.785 1.00 93.81 72 VAL A C 1
ATOM 583 O O . VAL A 1 72 ? -27.981 7.787 18.294 1.00 93.81 72 VAL A O 1
ATOM 586 N N . GLU A 1 73 ? -25.819 8.259 18.015 1.00 90.62 73 GLU A N 1
ATOM 587 C CA . GLU A 1 73 ? -25.858 9.472 18.856 1.00 90.62 73 GLU A CA 1
ATOM 588 C C . GLU A 1 73 ? -26.608 10.653 18.219 1.00 90.62 73 GLU A C 1
ATOM 590 O O . GLU A 1 73 ? -27.056 11.550 18.932 1.00 90.62 73 GLU A O 1
ATOM 595 N N . ILE A 1 74 ? -26.692 10.694 16.886 1.00 91.50 74 ILE A N 1
ATOM 596 C CA . ILE A 1 74 ? -27.363 11.771 16.141 1.00 91.50 74 ILE A CA 1
ATOM 597 C C . ILE A 1 74 ? -28.874 11.508 15.988 1.00 91.50 74 ILE A C 1
ATOM 599 O O . ILE A 1 74 ? -29.630 12.465 15.802 1.00 91.50 74 ILE A O 1
ATOM 603 N N . GLU A 1 75 ? -29.297 10.241 16.033 1.00 73.81 75 GLU A N 1
ATOM 604 C CA . GLU A 1 75 ? -30.704 9.803 15.978 1.00 73.81 75 GLU A CA 1
ATOM 605 C C . GLU A 1 75 ? -31.415 9.955 17.334 1.00 73.81 75 GLU A C 1
ATOM 607 O O . GLU A 1 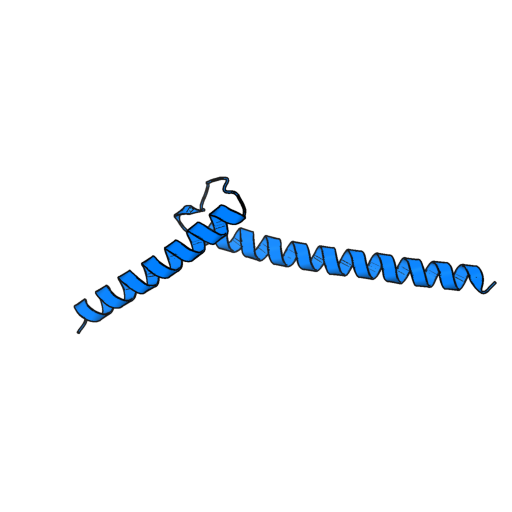75 ? -32.570 10.443 17.320 1.00 73.81 75 GLU A O 1
#

Solvent-accessible surface area (backbone atoms only — not comparable to full-atom values): 4299 Å² total; per-residue (Å²): 124,70,67,62,54,53,52,53,5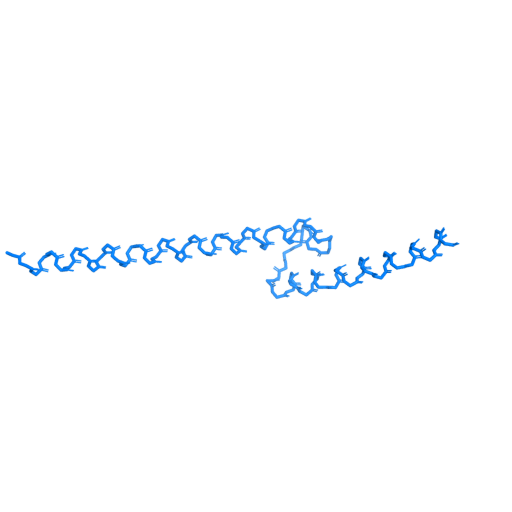6,49,51,54,50,51,53,51,51,54,51,53,51,50,52,52,51,51,55,54,46,53,55,51,54,49,46,32,70,71,30,76,94,34,48,100,49,95,67,54,75,71,50,48,55,48,54,46,53,52,50,53,52,47,54,58,48,53,54,52,54,55,51,61,76,73,106

pLDDT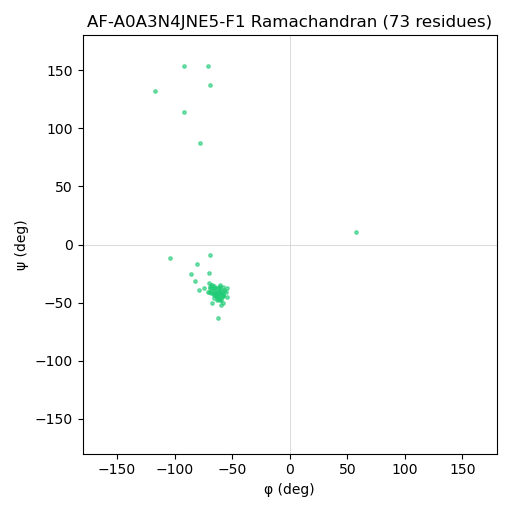: mean 92.59, std 8.44, range [58.41, 98.62]

Foldseek 3Di:
DVVVVVVVVVVVVVVVVVVVVVVVVVVVVVVLVVLLVPQPVNDPDDDDSVVSVVSSVVVVVVVVVVVVVVVVVVD

Radius of gyration: 22.54 Å; Cα contacts (8 Å, |Δi|>4): 20; chains: 1; bounding box: 51×26×62 Å

InterPro domains:
  IPR011598 Myc-type, basic helix-loop-helix (bHLH) domain [PF00010] (13-64)
  IPR011598 Myc-type, basic helix-loop-helix (bHLH) domain [PS50888] (12-63)
  IPR011598 Myc-type, basic helix-loop-helix (bHLH) domain [SM00353] (18-69)
  IPR036638 Helix-loop-helix DNA-binding domain superfamily [G3DSA:4.10.280.10] (3-75)
  IPR036638 Helix-loop-helix DNA-binding domain superfamily [SSF47459] (4-74)

Mean predicted aligned error: 5.68 Å

Secondary structure (DSSP, 8-state):
-HHHHHHHHHHHHHHHHHHHHHHHHHHHHHHHHHHHHHSGGGTTS---HHHHHHHHHHHHHHHHHHHHHHHHHH-

Organism: NCBI:txid1336337